Protein AF-W1XL87-F1 (afdb_monomer_lite)

Structure (mmCIF, N/CA/C/O backbone):
data_AF-W1XL87-F1
#
_entry.id   AF-W1XL87-F1
#
loop_
_atom_site.group_PDB
_atom_site.id
_atom_site.type_symbol
_atom_site.label_atom_id
_atom_site.label_alt_id
_atom_site.label_comp_id
_atom_site.label_asym_id
_atom_site.label_entity_id
_atom_site.label_seq_id
_atom_site.pdbx_PDB_ins_code
_atom_site.Cartn_x
_atom_site.Cartn_y
_atom_site.Cartn_z
_atom_site.occupancy
_atom_site.B_iso_or_equiv
_atom_site.auth_seq_id
_atom_site.auth_comp_id
_atom_site.auth_asym_id
_atom_site.auth_atom_id
_atom_site.pdbx_PDB_model_num
ATOM 1 N N . MET A 1 1 ? -17.826 -17.822 42.533 1.00 44.38 1 MET A N 1
ATOM 2 C CA . MET A 1 1 ? -16.796 -17.900 41.480 1.00 44.38 1 MET A CA 1
ATOM 3 C C . MET A 1 1 ? -17.513 -17.633 40.174 1.00 44.38 1 MET A C 1
ATOM 5 O O . MET A 1 1 ? -17.967 -18.564 39.526 1.00 44.38 1 MET A O 1
ATOM 9 N N . GLU A 1 2 ? -17.744 -16.357 39.876 1.00 46.16 2 GLU A N 1
ATOM 10 C CA . GLU A 1 2 ? -18.239 -15.949 38.564 1.00 46.16 2 GLU A CA 1
ATOM 11 C C . GLU A 1 2 ? -17.034 -15.955 37.630 1.00 46.16 2 GLU A C 1
ATOM 13 O O . GLU A 1 2 ? -16.164 -15.088 37.711 1.00 46.16 2 GLU A O 1
ATOM 18 N N . ASN A 1 3 ? -16.959 -16.986 36.788 1.00 49.34 3 ASN A N 1
ATOM 19 C CA . ASN A 1 3 ? -16.207 -16.918 35.546 1.00 49.34 3 ASN A CA 1
ATOM 20 C C . ASN A 1 3 ? -16.892 -15.860 34.674 1.00 49.34 3 ASN A C 1
ATOM 22 O O . ASN A 1 3 ? -17.687 -16.184 33.799 1.00 49.34 3 ASN A O 1
ATOM 26 N N . ASN A 1 4 ? -16.577 -14.588 34.910 1.00 51.66 4 ASN A N 1
ATOM 27 C CA . ASN A 1 4 ? -16.533 -13.643 33.810 1.00 51.66 4 ASN A CA 1
ATOM 28 C C . ASN A 1 4 ? -15.241 -13.959 33.079 1.00 51.66 4 ASN A C 1
ATOM 30 O O . ASN A 1 4 ? -14.203 -13.327 33.292 1.00 51.66 4 ASN A O 1
ATOM 34 N N . ASP A 1 5 ? -15.324 -15.019 32.273 1.00 52.56 5 ASP A N 1
ATOM 35 C CA . ASP A 1 5 ? -14.497 -15.182 31.100 1.00 52.56 5 ASP A CA 1
ATOM 36 C C . ASP A 1 5 ? -14.423 -13.811 30.458 1.00 52.56 5 ASP A C 1
ATOM 38 O O . ASP A 1 5 ? -15.400 -13.310 29.906 1.00 52.56 5 ASP A O 1
ATOM 42 N N . LYS A 1 6 ? -13.278 -13.161 30.684 1.00 48.78 6 LYS A N 1
ATOM 43 C CA . LYS A 1 6 ? -12.523 -12.533 29.624 1.00 48.78 6 LYS A CA 1
ATOM 44 C C . LYS A 1 6 ? -13.489 -12.029 28.562 1.00 48.78 6 LYS A C 1
ATOM 46 O O . LYS A 1 6 ? -13.658 -12.650 27.514 1.00 48.78 6 LYS A O 1
ATOM 51 N N . PHE A 1 7 ? -14.073 -10.865 28.841 1.00 42.91 7 PHE A N 1
ATOM 52 C CA . PHE A 1 7 ? -14.414 -9.900 27.809 1.00 42.91 7 PHE A CA 1
ATOM 53 C C . PHE A 1 7 ? -13.077 -9.516 27.156 1.00 42.91 7 PHE A C 1
ATOM 55 O O . PHE A 1 7 ? -12.558 -8.419 27.304 1.00 42.91 7 PHE A O 1
ATOM 62 N N . LEU A 1 8 ? -12.459 -10.498 26.492 1.00 47.12 8 LEU A N 1
ATOM 63 C CA . LEU A 1 8 ? -11.699 -10.321 25.291 1.00 47.12 8 LEU A CA 1
ATOM 64 C C . LEU A 1 8 ? -12.746 -9.710 24.368 1.00 47.12 8 LEU A C 1
ATOM 66 O O . LEU A 1 8 ? -13.341 -10.391 23.536 1.00 47.12 8 LEU A O 1
ATOM 70 N N . SER A 1 9 ? -12.974 -8.405 24.516 1.00 48.84 9 SER A N 1
ATOM 71 C CA . SER A 1 9 ? -12.909 -7.568 23.341 1.00 48.84 9 SER A CA 1
ATOM 72 C C . SER A 1 9 ? -11.649 -8.052 22.631 1.00 48.84 9 SER A C 1
ATOM 74 O O . SER A 1 9 ? -10.526 -7.734 23.000 1.00 48.84 9 SER A O 1
ATOM 76 N N . GLN A 1 10 ? -11.809 -9.030 21.744 1.00 46.09 10 GLN A N 1
ATOM 77 C CA . GLN A 1 10 ? -11.799 -8.746 20.330 1.00 46.09 10 GLN A CA 1
ATOM 78 C C . GLN A 1 10 ? -11.610 -7.240 20.080 1.00 46.09 10 GLN A C 1
ATOM 80 O O . GLN A 1 10 ? -12.457 -6.581 19.494 1.00 46.09 10 GLN A O 1
ATOM 85 N N . ASP A 1 11 ? -10.456 -6.710 20.493 1.00 50.91 11 ASP A N 1
ATOM 86 C CA . ASP A 1 11 ? -9.626 -5.895 19.633 1.00 50.91 11 ASP A CA 1
ATOM 87 C C . ASP A 1 11 ? -9.383 -6.788 18.412 1.00 50.91 11 ASP A C 1
ATOM 89 O O . ASP A 1 11 ? -8.349 -7.440 18.264 1.00 50.91 11 ASP A O 1
ATOM 93 N N . LEU A 1 12 ? -10.431 -6.962 17.601 1.00 53.53 12 LEU A N 1
ATOM 94 C CA . LEU A 1 12 ? -10.317 -7.444 16.250 1.00 53.53 12 LEU A CA 1
ATOM 95 C C . LEU A 1 12 ? -9.469 -6.353 15.628 1.00 53.53 12 LEU A C 1
ATOM 97 O O . LEU A 1 12 ? -9.970 -5.288 15.283 1.00 53.53 12 LEU A O 1
ATOM 101 N N . LEU A 1 13 ? -8.156 -6.572 15.627 1.00 56.38 13 LEU A N 1
ATOM 102 C CA . LEU A 1 13 ? -7.258 -5.912 14.706 1.00 56.38 13 LEU A CA 1
ATOM 103 C C . LEU A 1 13 ? -7.852 -6.227 13.341 1.00 56.38 13 LEU A C 1
ATOM 105 O O . LEU A 1 13 ? -7.654 -7.317 12.807 1.00 56.38 13 LEU A O 1
ATOM 109 N N . GLU A 1 14 ? -8.710 -5.330 12.865 1.00 69.56 14 GLU A N 1
ATOM 110 C CA . GLU A 1 14 ? -9.254 -5.411 11.530 1.00 69.56 14 GLU A CA 1
ATOM 111 C C . GLU A 1 14 ? -8.046 -5.382 10.608 1.00 69.56 14 GLU A C 1
ATOM 113 O O . GLU A 1 14 ? -7.262 -4.432 10.589 1.00 69.56 14 GLU A O 1
ATOM 118 N N . SER A 1 15 ? -7.836 -6.514 9.952 1.00 78.12 15 SER A N 1
ATOM 119 C CA . SER A 1 15 ? -6.766 -6.677 8.995 1.00 78.12 15 SER A CA 1
ATOM 120 C C . SER A 1 15 ? -7.297 -6.234 7.641 1.00 78.12 15 SER A C 1
ATOM 122 O O . SER A 1 15 ? -8.331 -6.715 7.168 1.00 78.12 15 SER A O 1
ATOM 124 N N . TYR A 1 16 ? -6.606 -5.269 7.050 1.00 87.94 16 TYR A N 1
ATOM 125 C CA . TYR A 1 16 ? -6.896 -4.721 5.735 1.00 87.94 16 TYR A CA 1
ATOM 126 C C . TYR A 1 16 ? -5.947 -5.344 4.717 1.00 87.94 16 TYR A C 1
ATOM 128 O O . TYR A 1 16 ? -4.875 -5.832 5.064 1.00 87.94 16 TYR A O 1
ATOM 136 N N . ALA A 1 17 ? -6.313 -5.306 3.438 1.00 91.12 17 ALA A N 1
ATOM 137 C CA . ALA A 1 17 ? -5.428 -5.756 2.373 1.00 91.12 17 ALA A CA 1
ATOM 138 C C . ALA A 1 17 ? -5.360 -4.735 1.238 1.00 91.12 17 ALA A C 1
ATOM 140 O O . ALA A 1 17 ? -6.388 -4.232 0.778 1.00 91.12 17 ALA A O 1
ATOM 141 N N . ILE A 1 18 ? -4.150 -4.474 0.742 1.00 92.12 18 ILE A N 1
ATOM 142 C CA . ILE A 1 18 ? -3.949 -3.827 -0.559 1.00 92.12 18 ILE A CA 1
ATOM 143 C C . ILE A 1 18 ? -3.787 -4.925 -1.598 1.00 92.12 18 ILE A C 1
ATOM 145 O O . ILE A 1 18 ? -2.819 -5.681 -1.546 1.00 92.12 18 ILE A O 1
ATOM 149 N N . ARG A 1 19 ? -4.701 -4.9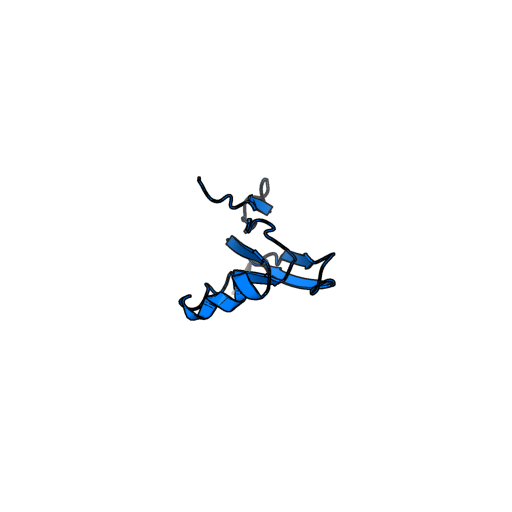77 -2.571 1.00 95.12 19 ARG A N 1
ATOM 150 C CA . ARG A 1 19 ? -4.567 -5.822 -3.761 1.00 95.12 19 ARG A CA 1
ATOM 151 C C . ARG A 1 19 ? -4.109 -4.985 -4.947 1.00 95.12 19 ARG A C 1
ATOM 153 O O . ARG A 1 19 ? -4.750 -3.994 -5.299 1.00 95.12 19 ARG A O 1
ATOM 160 N N . LEU A 1 20 ? -3.041 -5.419 -5.604 1.00 92.88 20 LEU A N 1
ATOM 161 C CA . LEU A 1 20 ? -2.564 -4.790 -6.831 1.00 92.88 20 LEU A CA 1
ATOM 162 C C . LEU A 1 20 ? -3.382 -5.282 -8.023 1.00 92.88 20 LEU A C 1
ATOM 164 O O . LEU A 1 20 ? -3.491 -6.482 -8.254 1.00 92.88 20 LEU A O 1
ATOM 168 N N . LEU A 1 21 ? -3.960 -4.354 -8.786 1.00 94.00 21 LEU A N 1
ATOM 169 C CA . LEU A 1 21 ? -4.838 -4.671 -9.923 1.00 94.00 21 LEU A CA 1
ATOM 170 C C . LEU A 1 21 ? -4.156 -4.487 -11.28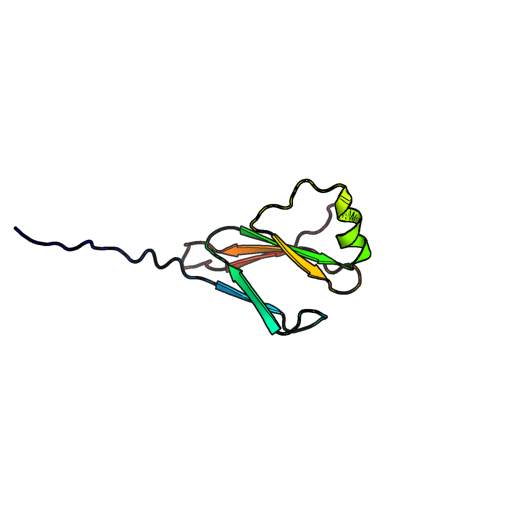9 1.00 94.00 21 LEU A C 1
ATOM 172 O O . LEU A 1 21 ? -4.773 -4.713 -12.331 1.00 94.00 21 LEU A O 1
ATOM 176 N N . SER A 1 22 ? -2.891 -4.069 -11.302 1.00 89.12 22 SER A N 1
ATOM 177 C CA . SER A 1 22 ? -2.109 -3.832 -12.514 1.00 89.12 22 SER A CA 1
ATOM 178 C C . SER A 1 22 ? -0.612 -4.056 -12.277 1.00 89.12 22 SER A C 1
ATOM 180 O O . SER A 1 22 ? -0.152 -4.175 -11.142 1.00 89.12 22 SER A O 1
ATOM 182 N N . GLY A 1 23 ? 0.157 -4.084 -13.371 1.00 87.56 23 GLY A N 1
ATOM 183 C CA . GLY A 1 23 ? 1.620 -4.138 -13.336 1.00 87.56 23 GLY A CA 1
ATOM 184 C C . GLY A 1 23 ? 2.208 -5.533 -13.124 1.00 87.56 23 GLY A C 1
ATOM 185 O O . GLY A 1 23 ? 1.480 -6.525 -13.180 1.00 87.56 23 GLY A O 1
ATOM 186 N N . PRO A 1 24 ? 3.531 -5.619 -12.896 1.00 87.56 24 PRO A N 1
ATOM 187 C CA . PRO A 1 24 ? 4.248 -6.887 -12.735 1.00 87.56 24 PRO A CA 1
ATOM 188 C C . PRO A 1 24 ? 3.766 -7.737 -11.555 1.00 87.56 24 PRO A C 1
ATOM 190 O O . PRO A 1 24 ? 3.841 -8.959 -11.618 1.00 87.56 24 PRO A O 1
ATOM 193 N N . LEU A 1 25 ? 3.254 -7.097 -10.499 1.00 90.06 25 LEU A N 1
ATOM 194 C CA . LEU A 1 25 ? 2.749 -7.753 -9.289 1.00 90.06 25 LEU A CA 1
ATOM 195 C C . LEU A 1 25 ? 1.211 -7.820 -9.239 1.00 90.06 25 LEU A C 1
ATOM 197 O O . LEU A 1 25 ? 0.620 -7.850 -8.162 1.00 90.06 25 LEU A O 1
ATOM 201 N N . ASN A 1 26 ? 0.537 -7.810 -10.394 1.00 92.81 26 ASN A N 1
ATOM 202 C CA . ASN A 1 26 ? -0.921 -7.922 -10.451 1.00 92.81 26 ASN A CA 1
ATOM 203 C C . ASN A 1 26 ? -1.412 -9.189 -9.725 1.00 92.81 26 ASN A C 1
ATOM 205 O O . ASN A 1 26 ? -0.920 -10.290 -9.969 1.00 92.81 26 ASN A O 1
ATOM 209 N N . GLY A 1 27 ? -2.394 -9.019 -8.843 1.00 94.75 27 GLY A N 1
ATOM 210 C CA . GLY A 1 27 ? -2.974 -10.072 -8.019 1.00 94.75 27 GLY A CA 1
ATOM 211 C C . GLY A 1 27 ? -2.278 -10.266 -6.673 1.00 94.75 27 GLY A C 1
ATOM 212 O O . GLY A 1 27 ? -2.845 -10.945 -5.821 1.00 94.75 27 GLY A O 1
ATOM 213 N N . CYS A 1 28 ? -1.104 -9.664 -6.444 1.00 94.06 28 CYS A N 1
ATOM 214 C CA . CYS A 1 28 ? -0.471 -9.678 -5.129 1.00 94.06 28 CYS A CA 1
ATOM 215 C C . CYS A 1 28 ? -1.320 -8.915 -4.109 1.00 94.06 28 CYS A C 1
ATOM 217 O O . CYS A 1 28 ? -1.884 -7.855 -4.403 1.00 94.06 28 CYS A O 1
ATOM 219 N N . GLU A 1 29 ? -1.366 -9.466 -2.902 1.00 95.19 29 GLU A N 1
ATOM 220 C CA . GLU A 1 29 ? -2.047 -8.898 -1.750 1.00 95.19 29 GLU A CA 1
ATOM 221 C C . GLU A 1 29 ? -1.050 -8.682 -0.625 1.00 95.19 29 GLU A C 1
ATOM 223 O O . GLU A 1 29 ? -0.222 -9.549 -0.343 1.00 95.19 29 GLU A O 1
ATOM 228 N N . TYR A 1 30 ? -1.157 -7.525 0.014 1.00 92.00 30 TYR A N 1
ATOM 229 C CA . TYR A 1 30 ? -0.365 -7.167 1.177 1.00 92.00 30 TYR A CA 1
ATOM 230 C C . TYR A 1 30 ? -1.301 -6.925 2.342 1.00 92.00 30 TYR A C 1
ATOM 232 O O . TYR A 1 30 ? -2.171 -6.057 2.261 1.00 92.00 30 TYR A O 1
ATOM 240 N N . GLU A 1 31 ? -1.114 -7.702 3.402 1.00 90.62 31 GLU A N 1
ATOM 241 C CA . GLU A 1 31 ? -1.824 -7.521 4.658 1.00 90.62 31 GLU A CA 1
ATOM 242 C C . GLU A 1 31 ? -1.345 -6.246 5.359 1.00 90.62 31 GLU A C 1
ATOM 244 O O . GLU A 1 31 ? -0.148 -5.948 5.391 1.00 90.62 31 GLU A O 1
ATOM 249 N N . ILE A 1 32 ? -2.285 -5.484 5.912 1.00 90.00 32 ILE A N 1
ATOM 250 C CA . ILE A 1 32 ? -2.038 -4.222 6.596 1.00 90.00 32 ILE A CA 1
ATOM 251 C C . ILE A 1 32 ? -2.805 -4.201 7.906 1.00 90.00 32 ILE A C 1
ATOM 253 O O . ILE A 1 32 ? -4.012 -4.428 7.957 1.00 90.00 32 ILE A O 1
ATOM 257 N N . LEU A 1 33 ? -2.080 -3.860 8.963 1.00 86.56 33 LEU A N 1
ATOM 258 C CA . LEU A 1 33 ? -2.625 -3.646 10.292 1.00 86.56 33 LEU A CA 1
ATOM 259 C C . LEU A 1 33 ? -2.836 -2.151 10.551 1.00 86.56 33 LEU A C 1
ATOM 261 O O . LEU A 1 33 ? -2.341 -1.291 9.818 1.00 86.56 33 LEU A O 1
ATOM 265 N N . ASN A 1 34 ? -3.527 -1.849 11.648 1.00 88.38 34 ASN A N 1
ATOM 266 C CA . ASN A 1 34 ? -3.637 -0.493 12.177 1.00 88.38 34 ASN A CA 1
ATOM 267 C C . ASN A 1 34 ? -2.265 0.192 12.256 1.00 88.38 34 ASN A C 1
ATOM 269 O O . ASN A 1 34 ? -1.290 -0.384 12.744 1.00 88.38 34 ASN A O 1
ATOM 273 N N . GLY A 1 35 ? -2.206 1.445 11.813 1.00 89.81 35 GLY A N 1
ATOM 274 C CA . GLY A 1 35 ? -0.977 2.220 11.737 1.00 89.81 35 GLY A CA 1
ATOM 275 C C . GLY A 1 35 ? -0.744 2.785 10.344 1.00 89.81 35 GLY A C 1
ATOM 276 O O . GLY A 1 35 ? -1.671 3.166 9.637 1.00 89.81 35 GLY A O 1
ATOM 277 N N . ARG A 1 36 ? 0.526 2.902 9.967 1.00 91.94 36 ARG A N 1
ATOM 278 C CA . ARG A 1 36 ? 0.948 3.507 8.704 1.00 91.94 36 ARG A CA 1
ATOM 279 C C . ARG A 1 36 ? 1.788 2.512 7.927 1.00 91.94 36 ARG A C 1
ATOM 281 O O . ARG A 1 36 ? 2.713 1.945 8.498 1.00 91.94 36 ARG A O 1
ATOM 288 N N . VAL A 1 37 ? 1.521 2.377 6.638 1.00 93.62 37 VAL A N 1
ATOM 289 C CA . VAL A 1 37 ? 2.325 1.605 5.691 1.00 93.62 37 VAL A CA 1
ATOM 290 C C . VAL A 1 37 ? 2.847 2.540 4.614 1.00 93.62 37 VAL A C 1
ATOM 292 O O . VAL A 1 37 ? 2.082 3.307 4.033 1.00 93.62 37 VAL A O 1
ATOM 295 N N . LEU A 1 38 ? 4.151 2.487 4.359 1.00 92.12 38 LEU A N 1
ATOM 296 C CA . LEU A 1 38 ? 4.782 3.181 3.243 1.00 92.12 38 LEU A CA 1
ATOM 297 C C . LEU A 1 38 ? 4.721 2.287 2.00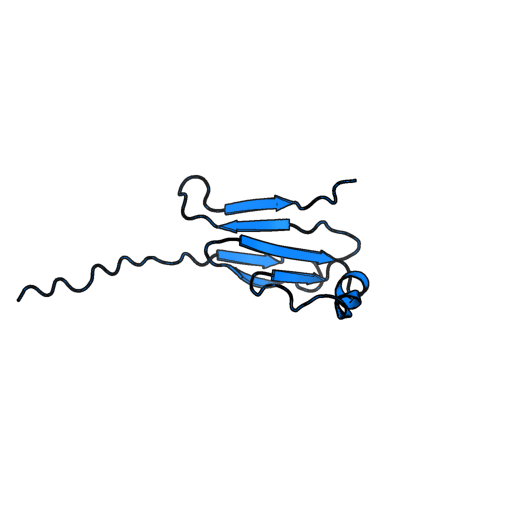5 1.00 92.12 38 LEU A C 1
ATOM 299 O O . LEU A 1 38 ? 5.173 1.147 2.040 1.00 92.12 38 LEU A O 1
ATOM 303 N N . VAL A 1 39 ? 4.208 2.811 0.899 1.00 91.69 39 VAL A N 1
ATOM 304 C CA . VAL A 1 39 ? 4.208 2.135 -0.397 1.00 91.69 39 VAL A CA 1
ATOM 305 C C . VAL A 1 39 ? 5.145 2.883 -1.332 1.00 91.69 39 VAL A C 1
ATOM 307 O O . VAL A 1 39 ? 4.890 4.025 -1.720 1.00 91.69 39 VAL A O 1
ATOM 310 N N . ILE A 1 40 ? 6.251 2.232 -1.679 1.00 87.94 40 ILE A N 1
ATOM 311 C CA . ILE A 1 40 ? 7.244 2.747 -2.618 1.00 87.94 40 ILE A CA 1
ATOM 312 C C . ILE A 1 40 ? 6.954 2.143 -3.981 1.00 87.94 40 ILE A C 1
ATOM 314 O O . ILE A 1 40 ? 6.977 0.921 -4.137 1.00 87.94 40 ILE A O 1
ATOM 318 N N . VAL A 1 41 ? 6.712 2.999 -4.969 1.00 87.00 41 VAL A N 1
ATOM 319 C CA . VAL A 1 41 ? 6.447 2.570 -6.340 1.00 87.00 41 VAL A CA 1
ATOM 320 C C . VAL A 1 41 ? 7.514 3.147 -7.266 1.00 87.00 41 VAL A C 1
ATOM 322 O O . VAL A 1 41 ? 7.800 4.341 -7.234 1.00 87.00 41 VAL A O 1
ATOM 325 N N . GLY A 1 42 ? 8.150 2.307 -8.077 1.00 82.44 42 GLY A N 1
ATOM 326 C CA . GLY A 1 42 ? 9.198 2.757 -8.995 1.00 82.44 42 GLY A CA 1
ATOM 327 C C . GLY A 1 42 ? 9.744 1.641 -9.874 1.00 82.44 42 GLY A C 1
ATOM 328 O O . GLY A 1 42 ? 9.319 0.497 -9.759 1.00 82.44 42 GLY A O 1
ATOM 329 N N . ASN A 1 43 ? 10.685 1.955 -10.767 1.00 75.75 43 ASN A N 1
ATOM 330 C CA . ASN A 1 43 ? 11.344 0.938 -11.590 1.00 75.75 43 ASN A CA 1
ATOM 331 C C . ASN A 1 43 ? 12.451 0.198 -10.815 1.00 75.75 43 ASN A C 1
ATOM 333 O O . ASN A 1 43 ? 12.987 0.707 -9.830 1.00 75.75 43 ASN A O 1
ATOM 337 N N . ASP A 1 44 ? 12.844 -0.978 -11.312 1.00 63.56 44 ASP A N 1
ATOM 338 C CA . ASP A 1 44 ? 13.891 -1.819 -10.711 1.00 63.56 44 ASP A CA 1
ATOM 339 C C . ASP A 1 44 ? 15.241 -1.098 -10.550 1.00 63.56 44 ASP A C 1
ATOM 341 O O . ASP A 1 44 ? 16.031 -1.460 -9.688 1.00 63.56 44 ASP A O 1
ATOM 345 N N . VAL A 1 45 ? 15.523 -0.062 -11.350 1.00 55.75 45 VAL A N 1
ATOM 346 C CA . VAL A 1 45 ? 16.775 0.715 -11.280 1.00 55.75 45 VAL A CA 1
ATOM 347 C C . VAL A 1 45 ? 16.747 1.719 -10.123 1.00 55.75 45 VAL A C 1
ATOM 349 O O . VAL A 1 45 ? 17.740 1.874 -9.413 1.00 55.75 45 VAL A O 1
ATOM 352 N N . SER A 1 46 ? 15.613 2.385 -9.908 1.00 62.28 46 SER A N 1
ATOM 353 C CA . SER A 1 46 ? 15.365 3.292 -8.784 1.00 62.28 46 SER A CA 1
ATOM 354 C C . SER A 1 46 ? 15.239 2.523 -7.475 1.00 62.28 46 SER A C 1
ATOM 356 O O . SER A 1 46 ? 15.724 2.988 -6.447 1.00 62.28 46 SER A O 1
ATOM 358 N N . LEU A 1 47 ? 14.638 1.333 -7.531 1.00 62.97 47 LEU A N 1
ATOM 359 C CA . LEU A 1 47 ? 14.545 0.418 -6.401 1.00 62.97 47 LEU A CA 1
ATOM 360 C C . LEU A 1 47 ? 15.896 -0.252 -6.115 1.00 62.97 47 LEU A C 1
ATOM 362 O O . LEU A 1 47 ? 16.275 -0.328 -4.962 1.00 62.97 47 LEU A O 1
ATOM 366 N N . GLY A 1 48 ? 16.661 -0.655 -7.136 1.00 53.78 48 GLY A N 1
ATOM 367 C CA . GLY A 1 48 ? 17.952 -1.351 -7.021 1.00 53.78 48 GLY A CA 1
ATOM 368 C C . GLY A 1 48 ? 19.163 -0.467 -6.703 1.00 53.78 48 GLY A C 1
ATOM 369 O O . GLY A 1 48 ? 20.235 -0.981 -6.404 1.00 53.78 48 GLY A O 1
ATOM 370 N N . ARG A 1 49 ? 19.019 0.867 -6.686 1.00 53.28 49 ARG A N 1
ATOM 371 C CA . ARG A 1 49 ? 19.995 1.768 -6.033 1.00 53.28 49 ARG A CA 1
ATOM 372 C C . ARG A 1 49 ? 19.920 1.712 -4.496 1.00 53.28 49 ARG A C 1
ATOM 374 O O . ARG A 1 49 ? 20.622 2.464 -3.818 1.00 53.28 49 ARG A O 1
ATOM 381 N N . SER A 1 50 ? 19.109 0.805 -3.948 1.00 51.38 50 SER A N 1
ATOM 382 C CA . SER A 1 50 ? 18.923 0.527 -2.524 1.00 51.38 50 SER A CA 1
ATOM 383 C C . SER A 1 50 ? 20.112 -0.111 -1.806 1.00 51.38 50 SER A C 1
ATOM 385 O O . SER A 1 50 ? 19.979 -0.419 -0.631 1.00 51.38 50 SER A O 1
ATOM 387 N N . ASP A 1 51 ? 21.283 -0.271 -2.425 1.00 48.22 51 ASP A N 1
ATOM 388 C CA . ASP A 1 51 ? 22.495 -0.705 -1.701 1.00 48.22 51 ASP A CA 1
ATOM 389 C C . ASP A 1 51 ? 22.953 0.324 -0.639 1.00 48.22 51 ASP A C 1
ATOM 391 O O . ASP A 1 51 ? 23.837 0.053 0.170 1.00 48.22 51 ASP A O 1
ATOM 395 N N . SER A 1 52 ? 22.362 1.528 -0.645 1.00 50.62 52 SER A N 1
ATOM 396 C CA . SER A 1 52 ? 22.611 2.610 0.323 1.00 50.62 52 SER A CA 1
ATOM 397 C C . SER A 1 52 ? 21.490 2.806 1.350 1.00 50.62 52 SER A C 1
ATOM 399 O O . SER A 1 52 ? 21.614 3.675 2.214 1.00 50.62 52 SER A O 1
ATOM 401 N N . PHE A 1 53 ? 20.389 2.052 1.265 1.00 53.59 53 PHE A N 1
ATOM 402 C CA . PHE A 1 53 ? 19.333 2.125 2.269 1.00 53.59 53 PHE A CA 1
ATOM 403 C C . PHE A 1 53 ? 19.709 1.220 3.444 1.00 53.59 53 PHE A C 1
ATOM 405 O O . PHE A 1 53 ? 19.913 0.020 3.282 1.00 53.59 53 PHE A O 1
ATOM 412 N N . SER A 1 54 ? 19.775 1.799 4.647 1.00 58.81 54 SER A N 1
ATOM 413 C CA . SER A 1 54 ? 19.511 1.033 5.868 1.00 58.81 54 SER A CA 1
ATOM 414 C C . SER A 1 54 ? 18.243 0.209 5.648 1.00 58.81 54 SER A C 1
ATOM 416 O O . SER A 1 54 ? 17.329 0.732 5.007 1.00 58.81 54 SER A O 1
ATOM 418 N N . GLU A 1 55 ? 18.194 -1.029 6.151 1.00 69.25 55 GLU A N 1
ATOM 419 C CA . GLU A 1 55 ? 17.016 -1.906 6.057 1.00 69.25 55 GLU A CA 1
ATOM 420 C C . GLU A 1 55 ? 15.722 -1.084 6.135 1.00 69.25 55 GLU A C 1
ATOM 422 O O . GLU A 1 55 ? 15.526 -0.302 7.073 1.00 69.25 55 GLU A O 1
ATOM 427 N N . LEU A 1 56 ? 14.901 -1.167 5.080 1.00 76.44 56 LEU A N 1
ATOM 428 C CA . LEU A 1 56 ? 13.653 -0.416 5.027 1.00 76.44 56 LEU A CA 1
ATOM 429 C C . LEU A 1 56 ? 12.796 -0.797 6.240 1.00 76.44 56 LEU A C 1
ATOM 431 O O . LEU A 1 56 ? 12.840 -1.951 6.675 1.00 76.44 56 LEU A O 1
ATOM 435 N N . PRO A 1 57 ? 12.000 0.140 6.779 1.00 82.69 57 PRO A N 1
ATOM 436 C CA . PRO A 1 57 ? 11.081 -0.177 7.861 1.00 82.69 57 PRO A CA 1
ATOM 437 C C . PRO A 1 57 ? 10.185 -1.369 7.501 1.00 82.69 57 PRO A C 1
ATOM 439 O O . PRO A 1 57 ? 9.730 -1.465 6.360 1.00 82.69 57 PRO A O 1
ATOM 442 N N . GLU A 1 58 ? 9.880 -2.231 8.475 1.00 84.12 58 GLU A N 1
ATOM 443 C CA . GLU A 1 58 ? 9.048 -3.433 8.271 1.00 84.12 58 GLU A CA 1
ATOM 444 C C . GLU A 1 58 ? 7.671 -3.115 7.665 1.00 84.12 58 GLU A C 1
ATOM 446 O O . GLU A 1 58 ? 7.106 -3.910 6.921 1.00 84.12 58 GLU A O 1
ATOM 451 N N . ASN A 1 59 ? 7.144 -1.920 7.926 1.00 89.06 59 ASN A N 1
ATOM 452 C CA . ASN A 1 59 ? 5.888 -1.415 7.380 1.00 89.06 59 ASN A CA 1
ATOM 453 C C . ASN A 1 59 ? 6.041 -0.785 5.980 1.00 89.06 59 ASN A C 1
ATOM 455 O O . ASN A 1 59 ? 5.354 0.192 5.666 1.00 89.06 59 ASN A O 1
ATOM 459 N N . THR A 1 60 ? 6.937 -1.319 5.146 1.00 89.31 60 THR A N 1
ATOM 460 C CA . THR A 1 60 ? 7.183 -0.837 3.780 1.00 89.31 60 THR A CA 1
ATOM 461 C C . THR A 1 60 ? 6.827 -1.901 2.748 1.00 89.31 60 THR A C 1
ATOM 463 O O . THR A 1 60 ? 7.321 -3.024 2.798 1.00 89.31 60 THR A O 1
ATOM 466 N N . ILE A 1 61 ? 6.018 -1.524 1.761 1.00 89.75 61 ILE A N 1
ATOM 467 C CA . ILE A 1 61 ? 5.720 -2.328 0.575 1.00 89.75 61 ILE A CA 1
ATOM 468 C C . ILE A 1 61 ? 6.445 -1.707 -0.616 1.00 89.75 61 ILE A C 1
ATOM 470 O O . ILE A 1 61 ? 6.311 -0.512 -0.882 1.00 89.75 61 ILE A O 1
ATOM 474 N N . VAL A 1 62 ? 7.189 -2.524 -1.358 1.00 87.94 62 VAL A N 1
ATOM 475 C CA . VAL A 1 62 ? 7.892 -2.101 -2.572 1.00 87.94 62 VAL A CA 1
ATOM 476 C C . VAL A 1 62 ? 7.205 -2.706 -3.790 1.00 87.94 62 VAL A C 1
ATOM 478 O O . VAL A 1 62 ? 7.069 -3.925 -3.890 1.00 87.94 62 VAL A O 1
ATOM 481 N N . ILE A 1 63 ? 6.782 -1.850 -4.720 1.00 88.56 63 ILE A N 1
ATOM 482 C CA . ILE A 1 63 ? 6.068 -2.240 -5.935 1.00 88.56 63 ILE A CA 1
ATOM 483 C C . ILE A 1 63 ? 6.892 -1.809 -7.157 1.00 88.56 63 ILE A C 1
ATOM 485 O O . ILE A 1 63 ? 7.002 -0.609 -7.430 1.00 88.56 63 ILE A O 1
ATOM 489 N N . PRO A 1 64 ? 7.443 -2.757 -7.934 1.00 86.19 64 PRO A N 1
ATOM 490 C CA . PRO A 1 64 ? 8.080 -2.448 -9.200 1.00 86.19 64 PRO A CA 1
ATOM 491 C C . PRO A 1 64 ? 7.003 -2.086 -10.231 1.00 86.19 64 PRO A C 1
ATOM 493 O O . PRO A 1 64 ? 6.226 -2.943 -10.658 1.00 86.19 64 PRO A O 1
ATOM 496 N N . TYR A 1 65 ? 6.916 -0.814 -10.621 1.00 82.62 65 TYR A N 1
ATOM 497 C CA . TYR A 1 65 ? 5.907 -0.337 -11.570 1.00 82.62 65 TYR A CA 1
ATOM 498 C C . TYR A 1 65 ? 6.387 0.883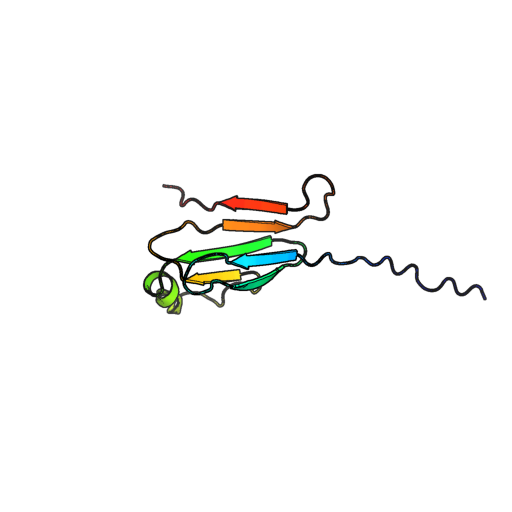 -12.368 1.00 82.62 65 TYR A C 1
ATOM 500 O O . TYR A 1 65 ? 6.316 2.012 -11.895 1.00 82.62 65 TYR A O 1
ATOM 508 N N . GLY A 1 66 ? 6.812 0.650 -13.616 1.00 73.56 66 GLY A N 1
ATOM 509 C CA . GLY A 1 66 ? 7.028 1.697 -14.627 1.00 73.56 66 GLY A CA 1
ATOM 510 C C . GLY A 1 66 ? 7.936 2.865 -14.209 1.00 73.56 66 GLY A C 1
ATOM 511 O O . GLY A 1 66 ? 8.701 2.779 -13.251 1.00 73.56 66 GLY A O 1
ATOM 512 N N . GLU A 1 67 ? 7.889 3.966 -14.964 1.00 66.75 67 GLU A N 1
ATOM 513 C CA . GLU A 1 67 ? 8.616 5.190 -14.606 1.00 66.75 67 GLU A CA 1
ATOM 514 C C . GLU A 1 67 ? 7.800 6.065 -13.641 1.00 66.75 67 GLU A C 1
ATOM 516 O O . GLU A 1 67 ? 6.670 6.436 -13.945 1.00 66.75 67 GLU A O 1
ATOM 521 N N . LEU A 1 68 ? 8.413 6.388 -12.492 1.00 62.34 68 LEU A N 1
ATOM 522 C CA . LEU A 1 68 ? 8.046 7.444 -11.531 1.00 62.34 68 LEU A CA 1
ATOM 523 C C . LEU A 1 68 ? 6.544 7.604 -11.242 1.00 62.34 68 LEU A C 1
ATOM 525 O O . LEU A 1 68 ? 5.979 8.693 -11.334 1.00 62.34 68 LEU A O 1
ATOM 529 N N . THR A 1 69 ? 5.897 6.531 -10.806 1.00 65.31 69 THR A N 1
ATOM 530 C CA . THR A 1 69 ? 4.635 6.640 -10.066 1.00 65.31 69 THR A CA 1
ATOM 531 C C . THR A 1 69 ? 4.950 7.041 -8.626 1.00 65.31 69 THR A C 1
ATOM 533 O O . THR A 1 69 ? 5.751 6.377 -7.976 1.00 65.31 69 THR A O 1
ATOM 536 N N . GLY A 1 70 ? 4.376 8.139 -8.131 1.00 78.25 70 GLY A N 1
ATOM 537 C CA . GLY A 1 70 ? 4.678 8.653 -6.793 1.00 78.25 70 GLY A CA 1
ATOM 538 C C . GLY A 1 70 ? 4.433 7.627 -5.681 1.00 78.25 70 GLY A C 1
ATOM 539 O O . GLY A 1 70 ? 3.435 6.905 -5.695 1.00 78.25 70 GLY A O 1
ATOM 540 N N . SER A 1 71 ? 5.344 7.578 -4.707 1.00 87.81 71 SER A N 1
ATOM 541 C CA . SER A 1 71 ? 5.156 6.819 -3.468 1.00 87.81 71 SER A CA 1
ATOM 542 C C . SER A 1 71 ? 4.020 7.420 -2.640 1.00 87.81 71 SER A C 1
ATOM 544 O O . SER A 1 71 ? 3.725 8.612 -2.732 1.00 87.81 71 SER A O 1
ATOM 546 N N . PHE A 1 72 ? 3.398 6.618 -1.788 1.00 91.75 72 PHE A N 1
ATOM 547 C CA . PHE A 1 72 ? 2.313 7.068 -0.920 1.00 91.75 72 PHE A CA 1
ATOM 548 C C . PHE A 1 72 ? 2.340 6.327 0.413 1.00 91.75 72 PHE A C 1
ATOM 550 O O . PHE A 1 72 ? 3.000 5.305 0.568 1.00 91.75 72 PHE A O 1
ATOM 557 N N . GLU A 1 73 ? 1.618 6.849 1.393 1.00 93.62 73 GLU A N 1
ATOM 558 C CA . GLU A 1 73 ? 1.347 6.161 2.647 1.00 93.62 73 GLU A CA 1
ATOM 559 C C . GLU A 1 73 ? -0.119 5.753 2.710 1.00 93.62 73 GLU A C 1
ATOM 561 O O . GLU A 1 73 ? -1.005 6.525 2.337 1.00 93.62 73 GLU A O 1
ATOM 566 N N . VAL A 1 74 ? -0.371 4.563 3.242 1.00 93.81 74 VAL A N 1
ATOM 567 C CA . VAL A 1 74 ? -1.701 4.128 3.666 1.00 93.81 74 VAL A CA 1
ATOM 568 C C . VAL A 1 74 ? -1.740 4.174 5.181 1.00 93.81 74 VAL A C 1
ATOM 570 O O . VAL A 1 74 ? -0.861 3.632 5.849 1.00 93.81 74 VAL A O 1
ATOM 573 N N . ILE A 1 75 ? -2.732 4.864 5.725 1.00 92.94 75 ILE A N 1
ATOM 574 C CA . ILE A 1 75 ? -2.911 5.055 7.159 1.00 92.94 75 ILE A CA 1
ATOM 575 C C . ILE A 1 75 ? -4.238 4.411 7.536 1.00 92.94 75 ILE A C 1
ATOM 577 O O . ILE A 1 75 ? -5.292 4.865 7.092 1.00 92.94 75 ILE A O 1
ATOM 581 N N . ILE A 1 76 ? -4.162 3.360 8.345 1.00 90.62 76 ILE A N 1
ATOM 582 C CA . ILE A 1 76 ? -5.310 2.690 8.943 1.00 90.62 76 ILE A CA 1
ATOM 583 C C . ILE A 1 76 ? -5.428 3.180 10.380 1.00 90.62 76 ILE A C 1
ATOM 585 O O . ILE A 1 76 ? -4.477 3.075 11.162 1.00 90.62 76 ILE A O 1
ATOM 589 N N . THR A 1 77 ? -6.579 3.740 10.727 1.00 86.56 77 THR A N 1
ATOM 590 C CA . THR A 1 77 ? -6.838 4.260 12.071 1.00 86.56 77 THR A CA 1
ATOM 591 C C . THR A 1 77 ? -7.997 3.517 12.718 1.00 86.56 77 THR A C 1
ATOM 593 O O . THR A 1 77 ? -8.797 2.874 12.047 1.00 86.56 77 THR A O 1
ATOM 596 N N . THR A 1 78 ? -8.103 3.626 14.039 1.00 83.88 78 THR A N 1
ATOM 597 C CA . THR A 1 78 ? -9.261 3.127 14.790 1.00 83.88 78 THR A CA 1
ATOM 598 C C . THR A 1 78 ? -10.395 4.156 14.861 1.00 83.88 78 THR A C 1
ATOM 600 O O . THR A 1 78 ? -11.319 3.982 15.652 1.00 83.88 78 THR A O 1
ATOM 603 N N . ASP A 1 79 ? -10.304 5.258 14.107 1.00 83.62 79 ASP A N 1
ATOM 604 C CA . ASP A 1 79 ? -11.371 6.250 14.006 1.00 83.62 79 ASP A CA 1
ATOM 605 C C . ASP A 1 79 ? -12.478 5.702 13.086 1.00 83.62 79 ASP A C 1
ATOM 607 O O . ASP A 1 79 ? -12.211 5.455 11.906 1.00 83.62 79 ASP A O 1
ATOM 611 N N . PRO A 1 80 ? -13.712 5.501 13.587 1.00 77.56 80 PRO A N 1
ATOM 612 C CA . PRO A 1 80 ? -14.803 4.944 12.789 1.00 77.56 80 PRO A CA 1
ATOM 613 C C . PRO A 1 80 ? -15.209 5.829 11.601 1.00 77.56 80 PRO A C 1
ATOM 615 O O . PRO A 1 80 ? -15.771 5.312 10.636 1.00 77.56 80 PRO A O 1
ATOM 618 N N . ASP A 1 81 ? -14.917 7.132 11.640 1.00 81.38 81 ASP A N 1
ATOM 619 C CA . ASP A 1 81 ? -15.258 8.068 10.564 1.00 81.38 81 ASP A CA 1
ATOM 620 C C . ASP A 1 81 ? -14.135 8.194 9.515 1.00 81.38 81 ASP A C 1
ATOM 622 O O . ASP A 1 81 ? -14.372 8.665 8.399 1.00 81.38 81 ASP A O 1
ATOM 626 N N . LEU A 1 82 ? -12.910 7.757 9.843 1.00 77.06 82 LEU A N 1
ATOM 627 C CA . LEU A 1 82 ? -11.725 7.872 8.983 1.00 77.06 82 LEU A CA 1
ATOM 628 C C . LEU A 1 82 ? -10.820 6.635 9.083 1.00 77.06 82 LEU A C 1
ATOM 630 O O . LEU A 1 82 ? -9.615 6.708 9.344 1.00 77.06 82 LEU A O 1
ATOM 634 N N . VAL A 1 83 ? -11.425 5.478 8.833 1.00 84.56 83 VAL A N 1
ATOM 635 C CA . VAL A 1 83 ? -10.778 4.168 8.961 1.00 84.56 83 VAL A CA 1
ATOM 636 C C . VAL A 1 83 ? -9.542 4.039 8.062 1.00 84.56 83 VAL A C 1
ATOM 638 O O . VAL A 1 83 ? -8.508 3.544 8.505 1.00 84.56 83 VAL A O 1
ATOM 641 N N . VAL A 1 84 ? -9.611 4.530 6.817 1.00 90.00 84 VAL A N 1
ATOM 642 C CA . VAL A 1 84 ? -8.518 4.439 5.832 1.00 90.00 84 VAL A CA 1
ATOM 643 C C . VAL A 1 84 ? -8.245 5.799 5.200 1.00 90.00 84 VAL A C 1
ATOM 645 O O . VAL A 1 84 ? -9.143 6.427 4.644 1.00 90.00 84 VAL A O 1
ATOM 648 N N . THR A 1 85 ? -6.985 6.233 5.226 1.00 93.00 85 THR A N 1
ATOM 649 C CA . THR A 1 85 ? -6.503 7.435 4.531 1.00 93.00 85 THR A CA 1
ATOM 650 C C . THR A 1 85 ? -5.320 7.094 3.633 1.00 93.00 85 THR A C 1
ATOM 652 O O .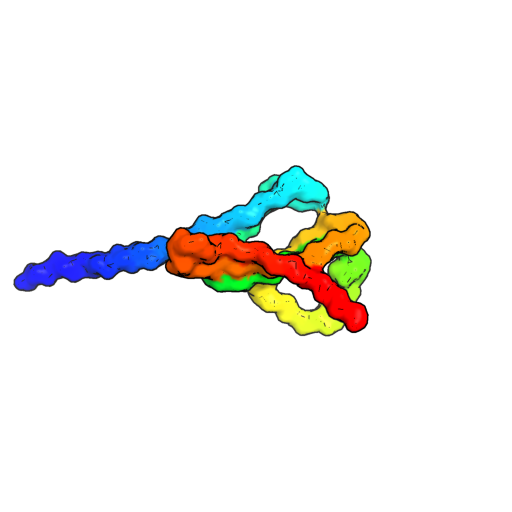 THR A 1 85 ? -4.442 6.326 4.020 1.00 93.00 85 THR A O 1
ATOM 655 N N . ILE A 1 86 ? -5.267 7.702 2.447 1.00 93.12 86 ILE A N 1
ATOM 656 C CA . ILE A 1 86 ? -4.121 7.619 1.533 1.00 93.12 86 ILE A CA 1
ATOM 657 C C . ILE A 1 86 ? -3.461 8.996 1.460 1.00 93.12 86 ILE A C 1
ATOM 659 O O . ILE A 1 86 ? -4.139 9.997 1.228 1.00 93.12 86 ILE A O 1
ATOM 663 N N . ARG A 1 87 ? -2.141 9.050 1.653 1.00 92.38 87 ARG A N 1
ATOM 664 C CA . ARG A 1 87 ? -1.337 10.271 1.522 1.00 92.38 87 ARG A CA 1
ATOM 665 C C . ARG A 1 87 ? -0.274 10.091 0.449 1.00 92.38 87 ARG A C 1
ATOM 667 O O . ARG A 1 87 ? 0.714 9.400 0.675 1.00 92.38 87 ARG A O 1
ATOM 674 N N . GLU A 1 88 ? -0.442 10.759 -0.682 1.00 90.38 88 GLU A N 1
ATOM 675 C CA . GLU A 1 88 ? 0.592 10.822 -1.717 1.00 90.38 88 GLU A CA 1
ATOM 676 C C . GLU A 1 88 ? 1.829 11.581 -1.213 1.00 90.38 88 GLU A C 1
ATOM 678 O O . GLU A 1 88 ? 1.720 12.603 -0.529 1.00 90.38 88 GLU A O 1
ATOM 683 N N . LEU A 1 89 ? 3.017 11.066 -1.529 1.00 86.31 89 LEU A N 1
ATOM 684 C CA . LEU A 1 89 ? 4.295 11.687 -1.202 1.00 86.31 89 LEU A CA 1
ATOM 685 C C . LEU A 1 89 ? 4.836 12.370 -2.456 1.00 86.31 89 LEU A C 1
ATOM 687 O O . LEU A 1 89 ? 5.487 11.755 -3.299 1.00 86.31 89 LEU A O 1
ATOM 691 N N . THR A 1 90 ? 4.573 13.665 -2.580 1.00 77.88 90 THR A N 1
ATOM 692 C CA . THR A 1 90 ? 5.233 14.499 -3.585 1.00 77.88 90 THR A CA 1
ATOM 693 C C . THR A 1 90 ? 6.615 14.888 -3.076 1.00 77.88 90 THR A C 1
ATOM 695 O O . THR A 1 90 ? 6.743 15.335 -1.933 1.00 77.88 90 THR A O 1
ATOM 698 N N . ALA A 1 91 ? 7.647 14.769 -3.914 1.00 64.12 91 ALA A N 1
ATOM 699 C CA . ALA A 1 91 ? 8.901 15.461 -3.641 1.00 64.12 91 ALA A CA 1
ATOM 700 C C . ALA A 1 91 ? 8.587 16.963 -3.543 1.00 64.12 91 ALA A C 1
ATOM 702 O O . ALA A 1 91 ? 8.009 17.525 -4.472 1.00 64.12 91 ALA A O 1
ATOM 703 N N . GLN A 1 92 ? 8.882 17.591 -2.402 1.00 54.50 92 GLN A N 1
ATOM 704 C CA . GLN A 1 92 ? 8.918 19.052 -2.351 1.00 54.50 92 GLN A CA 1
ATOM 705 C C . GLN A 1 92 ? 10.046 19.508 -3.282 1.00 54.50 92 GLN A C 1
ATOM 707 O O . GLN A 1 92 ? 11.159 18.992 -3.170 1.00 54.50 92 GLN A O 1
ATOM 712 N N . GLU A 1 93 ? 9.716 20.398 -4.222 1.00 40.25 93 GLU A N 1
ATOM 713 C CA . GLU A 1 93 ? 10.686 21.084 -5.088 1.00 40.25 93 GLU A CA 1
ATOM 714 C C . GLU A 1 93 ? 11.705 21.900 -4.283 1.00 40.25 93 GLU A C 1
ATOM 716 O O . GLU A 1 93 ? 11.312 22.504 -3.253 1.00 40.25 93 GLU A O 1
#

Sequence (93 aa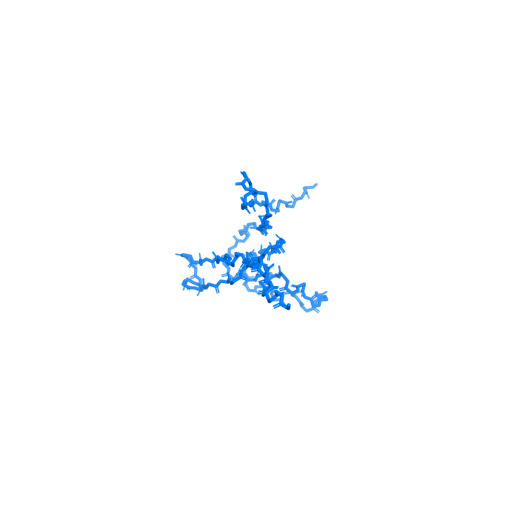):
MENNDKFLSQDLLESYAIRLLSGPLNGCEYEILNGRVLVIVGNDVSLGRSDSFSELPENTIVIPYGELTGSFEVIITTDPDLVVTIRELTAQE

pLDDT: mean 76.39, std 17.06, range [40.25, 95.19]

Radius of gyration: 17.76 Å; chains: 1; bounding box: 41×39×56 Å

InterPro domains:
  IPR019029 Type III secretion system, PrgH/EprH-like [PF09480] (18-91)

Secondary structure (DSSP, 8-state):
---------------EEEEP-SSTTTT-EEEE-SEEEEEEEE-HHHHHTGGGS----TTEEEEE-TTTPPPEEEEE-S-TT-SEEEEE-PPP-

Organism: NCBI:txid408170

Foldseek 3Di:
DDPPPDPPPPPVQPKDWDAACDDPRHRDIDIDGAAKAKEAEAAPVVVVVCPPDDPDPPSYHYHHDDHDDFIWMWHAHPPPVPRIDIGTDDDDD